Protein AF-A0AAV1TP26-F1 (afdb_monomer_lite)

Foldseek 3Di:
DDDPDDQVNVLVVVLVPDDPDPLSVVSVVDDDPGNVVNVVSSVVVVVVVVVCVVCVVPPPPPPDDPPDDPDPDPDDDPPPDDDDDDDDDPDDPPPDDDD

Secondary structure (DSSP, 8-state):
-PPPPPHHHHHHHHHHTSPTTHHHHHHTTS--SSHHHHHHHHHHHHHHHHHHHHHHTT--------S-PPPPP--------------------------

Organism: NCBI:txid2874970

pLDDT: mean 74.83, std 19.79, range [37.75, 95.94]

Radius of gyration: 28.44 Å; chains: 1; bounding box: 76×39×66 Å

Structure (mmCIF, N/CA/C/O backbone):
data_AF-A0AAV1TP26-F1
#
_entry.id   AF-A0AAV1TP26-F1
#
loop_
_atom_site.group_PDB
_atom_site.id
_atom_site.type_symbol
_atom_site.label_atom_id
_atom_site.label_alt_id
_atom_site.label_comp_id
_atom_site.label_asym_id
_atom_site.label_entity_id
_atom_site.label_seq_id
_atom_site.pdbx_PDB_ins_code
_atom_site.Cartn_x
_atom_site.Cartn_y
_atom_site.Cartn_z
_atom_site.occupancy
_atom_site.B_iso_or_equiv
_atom_site.auth_seq_id
_atom_site.auth_comp_id
_atom_site.auth_asym_id
_atom_site.auth_atom_id
_atom_site.pdbx_PDB_model_num
ATOM 1 N N . MET A 1 1 ? 26.550 -8.682 -18.224 1.00 64.25 1 MET A N 1
ATOM 2 C CA . MET A 1 1 ? 25.686 -7.496 -18.365 1.00 64.25 1 MET A CA 1
ATOM 3 C C . MET A 1 1 ? 24.372 -7.925 -17.764 1.00 64.25 1 MET A C 1
ATOM 5 O O . MET A 1 1 ? 23.841 -8.922 -18.225 1.00 64.25 1 MET A O 1
ATOM 9 N N . GLU A 1 2 ? 23.987 -7.335 -16.642 1.00 79.44 2 GLU A N 1
ATOM 10 C CA . GLU A 1 2 ? 22.751 -7.709 -15.956 1.00 79.44 2 GLU A CA 1
ATOM 11 C C . GLU A 1 2 ? 21.619 -6.932 -16.618 1.00 79.44 2 GLU A C 1
ATOM 13 O O . GLU A 1 2 ? 21.714 -5.709 -16.757 1.00 79.44 2 GLU A O 1
ATOM 18 N N . ASP A 1 3 ? 20.624 -7.652 -17.129 1.00 80.25 3 ASP A N 1
ATOM 19 C CA . ASP A 1 3 ? 19.466 -7.024 -17.747 1.00 80.25 3 ASP A CA 1
ATOM 20 C C . ASP A 1 3 ? 18.722 -6.196 -16.689 1.00 80.25 3 ASP A C 1
ATOM 22 O O . ASP A 1 3 ? 18.616 -6.619 -15.532 1.00 80.25 3 ASP A O 1
ATOM 26 N N . PRO A 1 4 ? 18.227 -4.998 -17.042 1.00 85.44 4 PRO A N 1
ATOM 27 C CA . PRO A 1 4 ? 17.508 -4.164 -16.093 1.00 85.44 4 PRO A CA 1
ATOM 28 C C . PRO A 1 4 ? 16.269 -4.909 -15.584 1.00 85.44 4 PRO A C 1
ATOM 30 O O . PRO A 1 4 ? 15.474 -5.417 -16.374 1.00 85.44 4 PRO A O 1
ATOM 33 N N . VAL A 1 5 ? 16.109 -4.962 -14.259 1.00 89.12 5 VAL A N 1
ATOM 34 C CA . VAL A 1 5 ? 14.973 -5.631 -13.612 1.00 89.12 5 VAL A CA 1
ATOM 35 C C . VAL A 1 5 ? 13.667 -5.004 -14.095 1.00 89.12 5 VAL A C 1
ATOM 37 O O . VAL A 1 5 ? 13.504 -3.781 -14.080 1.00 89.12 5 VAL A O 1
ATOM 40 N N . ASP A 1 6 ? 12.732 -5.852 -14.515 1.00 92.06 6 ASP A N 1
ATOM 41 C CA . ASP A 1 6 ? 11.431 -5.414 -14.998 1.00 92.06 6 ASP A CA 1
ATOM 42 C C . ASP A 1 6 ? 10.637 -4.656 -13.914 1.00 92.06 6 ASP A C 1
ATOM 44 O O . ASP A 1 6 ? 10.671 -4.985 -12.724 1.00 92.06 6 ASP A O 1
ATOM 48 N N . LYS A 1 7 ? 9.876 -3.641 -14.334 1.00 91.94 7 LYS A N 1
ATOM 49 C CA . LYS A 1 7 ? 9.123 -2.760 -13.428 1.00 91.94 7 LYS A CA 1
ATOM 50 C C . LYS A 1 7 ? 8.073 -3.527 -12.632 1.00 91.94 7 LYS A C 1
ATOM 52 O O . LYS A 1 7 ? 7.930 -3.276 -11.437 1.00 91.94 7 LYS A O 1
ATOM 57 N N . HIS A 1 8 ? 7.369 -4.471 -13.261 1.00 92.69 8 HIS A N 1
ATOM 58 C CA . HIS A 1 8 ? 6.381 -5.286 -12.551 1.00 92.69 8 HIS A CA 1
ATOM 59 C C . HIS A 1 8 ? 7.045 -6.186 -11.515 1.00 92.69 8 HIS A C 1
ATOM 61 O O . HIS A 1 8 ? 6.496 -6.382 -10.431 1.00 92.69 8 HIS A O 1
ATOM 67 N N . THR A 1 9 ? 8.251 -6.674 -11.809 1.00 94.00 9 THR A N 1
ATOM 68 C CA . THR A 1 9 ? 9.042 -7.453 -10.852 1.00 94.00 9 THR A CA 1
ATOM 69 C C . THR A 1 9 ? 9.439 -6.603 -9.644 1.00 94.00 9 THR A C 1
ATOM 71 O O . THR A 1 9 ? 9.271 -7.053 -8.513 1.00 94.00 9 THR A O 1
ATOM 74 N N . LEU A 1 10 ? 9.881 -5.357 -9.851 1.00 94.69 10 LEU A N 1
ATOM 75 C CA . LEU A 1 10 ? 10.213 -4.434 -8.755 1.00 94.69 10 LEU A CA 1
ATOM 76 C C . LEU A 1 10 ? 9.003 -4.120 -7.863 1.00 94.69 10 LEU A C 1
ATOM 78 O O . LEU A 1 10 ? 9.115 -4.162 -6.639 1.00 94.69 10 LEU A O 1
ATOM 82 N N . ILE A 1 11 ? 7.845 -3.839 -8.467 1.00 95.25 11 ILE A N 1
ATOM 83 C CA . ILE A 1 11 ? 6.595 -3.571 -7.736 1.00 95.25 11 ILE A CA 1
ATOM 84 C C . ILE A 1 11 ? 6.160 -4.811 -6.953 1.00 95.25 11 ILE A C 1
ATOM 86 O O . ILE A 1 11 ? 5.853 -4.717 -5.767 1.00 95.25 11 ILE A O 1
ATOM 90 N N . SER A 1 12 ? 6.188 -5.981 -7.595 1.00 94.00 12 SER A N 1
ATOM 91 C CA . SER A 1 12 ? 5.844 -7.247 -6.946 1.00 94.00 12 SER 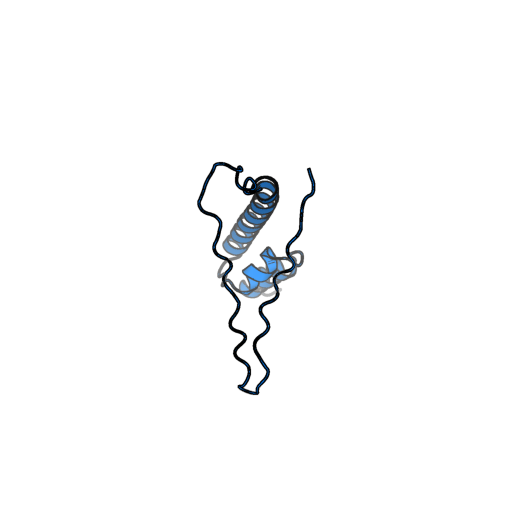A CA 1
ATOM 92 C C . SER A 1 12 ? 6.759 -7.503 -5.755 1.00 94.00 12 SER A C 1
ATOM 94 O O . SER A 1 12 ? 6.279 -7.801 -4.667 1.00 94.00 12 SER A O 1
ATOM 96 N N . PHE A 1 13 ? 8.072 -7.330 -5.923 1.00 95.38 13 PHE A N 1
ATOM 97 C CA . PHE A 1 13 ? 9.046 -7.524 -4.852 1.00 95.38 13 PHE A CA 1
ATOM 98 C C . PHE A 1 13 ? 8.807 -6.577 -3.671 1.00 95.38 13 PHE A C 1
ATOM 100 O O . PHE A 1 13 ? 8.862 -7.012 -2.522 1.00 95.38 13 PHE A O 1
ATOM 107 N N . PHE A 1 14 ? 8.478 -5.310 -3.946 1.00 95.06 14 PHE A N 1
ATOM 108 C CA . PHE A 1 14 ? 8.085 -4.356 -2.911 1.00 95.06 14 PHE A CA 1
ATOM 109 C C . PHE A 1 14 ? 6.858 -4.842 -2.127 1.00 95.06 14 PHE A C 1
ATOM 111 O O . PHE A 1 14 ? 6.930 -4.940 -0.904 1.00 95.06 14 PHE A O 1
ATOM 118 N N . ILE A 1 15 ? 5.772 -5.221 -2.815 1.00 95.19 15 ILE A N 1
ATOM 119 C CA . ILE A 1 15 ? 4.533 -5.708 -2.179 1.00 95.19 15 ILE A CA 1
ATOM 120 C C . ILE A 1 15 ? 4.793 -6.996 -1.382 1.00 95.19 15 ILE A C 1
ATOM 122 O O . ILE A 1 15 ? 4.320 -7.139 -0.254 1.00 95.19 15 ILE A O 1
ATOM 126 N N . TYR A 1 16 ? 5.585 -7.926 -1.923 1.00 94.88 16 TYR A N 1
ATOM 127 C CA . TYR A 1 16 ? 5.967 -9.154 -1.220 1.00 94.88 16 TYR A CA 1
ATOM 128 C C . TYR A 1 16 ? 6.796 -8.882 0.038 1.00 94.88 16 TYR A C 1
ATOM 130 O O . TYR A 1 16 ? 6.644 -9.615 1.017 1.00 94.88 16 TYR A O 1
ATOM 138 N N . GLY A 1 17 ? 7.625 -7.834 0.022 1.00 94.69 17 GLY A N 1
ATOM 139 C CA . GLY A 1 17 ? 8.425 -7.384 1.160 1.00 94.69 17 GLY A CA 1
ATOM 140 C C . GLY A 1 17 ? 7.626 -6.701 2.274 1.00 94.69 17 GLY A C 1
ATOM 141 O O . GLY A 1 17 ? 8.171 -6.492 3.358 1.00 94.69 17 GLY A O 1
ATOM 142 N N . LEU A 1 18 ? 6.349 -6.374 2.048 1.00 93.81 18 LEU A N 1
ATOM 143 C CA . LEU A 1 18 ? 5.478 -5.834 3.090 1.00 93.81 18 LEU A CA 1
ATOM 144 C C . LEU A 1 18 ? 5.082 -6.909 4.106 1.00 93.81 18 LEU A C 1
ATOM 146 O O . LEU A 1 18 ? 4.934 -8.095 3.784 1.00 93.81 18 LEU A O 1
ATOM 150 N N . VAL A 1 19 ? 4.857 -6.458 5.341 1.00 93.56 19 VAL A N 1
ATOM 151 C CA . VAL A 1 19 ? 4.290 -7.282 6.413 1.00 93.56 19 VAL A CA 1
ATOM 152 C C . VAL A 1 19 ? 2.882 -7.724 6.013 1.00 93.56 19 VAL A C 1
ATOM 154 O O . VAL A 1 19 ? 2.103 -6.939 5.469 1.00 93.56 19 VAL A O 1
ATOM 157 N N . ASP A 1 20 ? 2.553 -8.987 6.282 1.00 92.94 20 ASP A N 1
ATOM 158 C CA . ASP A 1 20 ? 1.217 -9.518 6.020 1.00 92.94 20 ASP A CA 1
ATOM 159 C C . ASP A 1 20 ? 0.167 -8.739 6.823 1.00 92.94 20 ASP A C 1
ATOM 161 O O . ASP A 1 20 ? 0.248 -8.608 8.045 1.00 92.94 20 ASP A O 1
ATOM 165 N N . GLY A 1 21 ? -0.820 -8.191 6.119 1.00 91.25 21 GLY A N 1
ATOM 166 C CA . GLY A 1 21 ? -1.821 -7.310 6.703 1.00 91.25 21 GLY A CA 1
ATOM 167 C C . GLY A 1 21 ? -2.737 -6.686 5.651 1.00 91.25 21 GLY A C 1
ATOM 168 O O . GLY A 1 21 ? -2.663 -7.049 4.469 1.00 91.25 21 GLY A O 1
ATOM 169 N N . PRO A 1 22 ? -3.607 -5.745 6.060 1.00 90.81 22 PRO A N 1
ATOM 170 C CA . PRO A 1 22 ? -4.571 -5.130 5.155 1.00 90.81 22 PRO A CA 1
ATOM 171 C C . PRO A 1 22 ? -3.876 -4.386 4.012 1.00 90.81 22 PRO A C 1
ATOM 173 O O . PRO A 1 22 ? -4.261 -4.583 2.869 1.00 90.81 22 PRO A O 1
ATOM 176 N N . VAL A 1 23 ? -2.784 -3.656 4.289 1.00 93.88 23 VAL A N 1
ATOM 177 C CA . VAL A 1 23 ? -2.005 -2.945 3.256 1.00 93.88 23 VAL A CA 1
ATOM 178 C C . VAL A 1 23 ? -1.548 -3.893 2.154 1.00 93.88 23 VAL A C 1
ATOM 180 O O . VAL A 1 23 ? -1.888 -3.699 0.992 1.00 93.88 23 VAL A O 1
ATOM 183 N N . LYS A 1 24 ? -0.848 -4.974 2.515 1.00 94.62 24 LYS A N 1
ATOM 184 C CA . LYS A 1 24 ? -0.383 -5.977 1.552 1.00 94.62 24 LYS A CA 1
ATOM 185 C C . LYS A 1 24 ? -1.543 -6.616 0.782 1.00 94.62 24 LYS A C 1
ATOM 187 O O . LYS A 1 24 ? -1.448 -6.802 -0.425 1.00 94.62 24 LYS A O 1
ATOM 192 N N . THR A 1 25 ? -2.650 -6.914 1.465 1.00 93.50 25 THR A N 1
ATOM 193 C CA . THR A 1 25 ? -3.842 -7.521 0.849 1.00 93.50 25 THR A CA 1
ATOM 194 C C . THR A 1 25 ? -4.488 -6.589 -0.175 1.00 93.50 25 THR A C 1
ATOM 196 O O . THR A 1 25 ? -4.812 -7.032 -1.275 1.00 93.50 25 THR A O 1
ATOM 199 N N . TYR A 1 26 ? -4.639 -5.304 0.151 1.00 91.56 26 TYR A N 1
ATOM 200 C CA . TYR A 1 26 ? -5.190 -4.306 -0.765 1.00 91.56 26 TYR A CA 1
ATOM 201 C C . TYR A 1 26 ? -4.262 -4.058 -1.953 1.00 91.56 26 TYR A C 1
ATOM 203 O O . TYR A 1 26 ? -4.726 -3.956 -3.084 1.00 91.56 26 TYR A O 1
ATOM 211 N N . MET A 1 27 ? -2.947 -4.063 -1.735 1.00 92.62 27 MET A N 1
ATOM 212 C CA . MET A 1 27 ? -1.987 -3.883 -2.822 1.00 92.62 27 MET A CA 1
ATOM 213 C C . MET A 1 27 ? -1.936 -5.047 -3.821 1.00 92.62 27 MET A C 1
ATOM 215 O O . MET A 1 27 ? -1.510 -4.838 -4.949 1.00 92.62 27 MET A O 1
ATOM 219 N N . PHE A 1 28 ? -2.380 -6.252 -3.446 1.00 91.81 28 PHE A N 1
ATOM 220 C CA . PHE A 1 28 ? -2.560 -7.362 -4.395 1.00 91.81 28 PHE A CA 1
ATOM 221 C C . PHE A 1 28 ? -3.839 -7.251 -5.236 1.00 91.81 28 PHE A C 1
ATOM 223 O O . PHE A 1 28 ? -3.972 -7.968 -6.225 1.00 91.81 28 PHE A O 1
ATOM 230 N N . GLN A 1 29 ? -4.790 -6.406 -4.830 1.00 92.94 29 GLN A N 1
ATOM 231 C CA . GLN A 1 29 ? -6.038 -6.172 -5.563 1.00 92.94 29 GLN A CA 1
ATOM 232 C C . GLN A 1 29 ? -5.933 -4.970 -6.506 1.00 92.94 29 GLN A C 1
ATOM 234 O O . GLN A 1 29 ? -6.601 -4.940 -7.536 1.00 92.94 29 GLN A O 1
ATOM 239 N N . GLU A 1 30 ? -5.116 -3.984 -6.145 1.00 90.38 30 GLU A N 1
ATOM 240 C CA . GLU A 1 30 ? -4.932 -2.749 -6.899 1.00 90.38 30 GLU A CA 1
ATOM 241 C C . GLU A 1 30 ? -3.835 -2.907 -7.971 1.00 90.38 30 GLU A C 1
ATOM 243 O O . GLU A 1 30 ? -2.732 -3.380 -7.691 1.00 90.38 30 GLU A O 1
ATOM 248 N N . ASP A 1 31 ? -4.101 -2.454 -9.201 1.00 89.19 31 ASP A N 1
ATOM 249 C CA . ASP A 1 31 ? -3.106 -2.462 -10.278 1.00 89.19 31 ASP A CA 1
ATOM 250 C C . ASP A 1 31 ? -2.184 -1.230 -10.202 1.00 89.19 31 ASP A C 1
ATOM 252 O O . ASP A 1 31 ? -2.584 -0.075 -10.419 1.00 89.19 31 ASP A O 1
ATOM 256 N N . PHE A 1 32 ? -0.895 -1.475 -9.945 1.00 92.94 32 PHE A N 1
ATOM 257 C CA . PHE A 1 32 ? 0.147 -0.447 -9.952 1.00 92.94 32 PHE A CA 1
ATOM 258 C C . PHE A 1 32 ? 1.036 -0.560 -11.191 1.00 92.94 32 PHE A C 1
ATOM 260 O O . PHE A 1 32 ? 1.645 -1.591 -11.462 1.00 92.94 32 PHE A O 1
ATOM 267 N N . HIS A 1 33 ? 1.175 0.550 -11.916 1.00 92.69 33 HIS A N 1
ATOM 268 C CA . HIS A 1 33 ? 2.064 0.649 -13.082 1.00 92.69 33 HIS A CA 1
ATOM 269 C C . HIS A 1 33 ? 3.417 1.299 -12.760 1.00 92.69 33 HIS A C 1
ATOM 271 O O . HIS A 1 33 ? 4.315 1.319 -13.604 1.00 92.69 33 HIS A O 1
ATOM 277 N N . THR A 1 34 ? 3.575 1.853 -11.554 1.00 94.31 34 THR A N 1
ATOM 278 C CA . THR A 1 34 ? 4.811 2.495 -11.100 1.00 94.31 34 THR A CA 1
ATOM 279 C C . THR A 1 34 ? 5.107 2.141 -9.649 1.00 94.31 34 THR A C 1
ATOM 281 O O . THR A 1 34 ? 4.199 1.979 -8.833 1.00 94.31 34 THR A O 1
ATOM 284 N N . LEU A 1 35 ? 6.399 2.053 -9.328 1.00 95.00 35 LEU A N 1
ATOM 285 C CA . LEU A 1 35 ? 6.855 1.790 -7.965 1.00 95.00 35 LEU A CA 1
ATOM 286 C C . LEU A 1 35 ? 6.501 2.947 -7.023 1.00 95.00 35 LEU A C 1
ATOM 288 O O . LEU A 1 35 ? 6.047 2.712 -5.913 1.00 95.00 35 LEU A O 1
ATOM 292 N N . GLU A 1 36 ? 6.621 4.191 -7.486 1.00 95.94 36 GLU A N 1
ATOM 293 C CA . GLU A 1 36 ? 6.273 5.383 -6.701 1.00 95.94 36 GLU A CA 1
ATOM 294 C C . GLU A 1 36 ? 4.806 5.374 -6.250 1.00 95.94 36 GLU A C 1
ATOM 296 O O . GLU A 1 36 ? 4.517 5.674 -5.094 1.00 95.94 36 GLU A O 1
ATOM 301 N N . LYS A 1 37 ? 3.879 4.969 -7.133 1.00 95.06 37 LYS A N 1
ATOM 302 C CA . LYS A 1 37 ? 2.455 4.865 -6.789 1.00 95.06 37 LYS A CA 1
ATOM 303 C C . LYS A 1 37 ? 2.215 3.762 -5.758 1.00 95.06 37 LYS A C 1
ATOM 305 O O . LYS A 1 37 ? 1.423 3.966 -4.845 1.00 95.06 37 LYS A O 1
ATOM 310 N N . ALA A 1 38 ? 2.906 2.627 -5.885 1.00 94.62 38 ALA A N 1
ATOM 311 C CA . ALA A 1 38 ? 2.825 1.542 -4.912 1.00 94.62 38 ALA A CA 1
ATOM 312 C C . ALA A 1 38 ? 3.322 1.996 -3.525 1.00 94.62 38 ALA A C 1
ATOM 314 O O . ALA A 1 38 ? 2.640 1.770 -2.529 1.00 94.62 38 ALA A O 1
ATOM 315 N N . ILE A 1 39 ? 4.455 2.702 -3.452 1.00 95.38 39 ILE A N 1
ATOM 316 C CA . ILE A 1 39 ? 4.987 3.232 -2.184 1.00 95.38 39 ILE A CA 1
ATOM 317 C C . ILE A 1 39 ? 4.016 4.243 -1.560 1.00 95.38 39 ILE A C 1
ATOM 319 O O . ILE A 1 39 ? 3.649 4.094 -0.398 1.00 95.38 39 ILE A O 1
ATOM 323 N N . ALA A 1 40 ? 3.554 5.232 -2.332 1.00 95.62 40 ALA A N 1
ATOM 324 C CA . ALA A 1 40 ? 2.641 6.259 -1.828 1.00 95.62 40 ALA A CA 1
ATOM 325 C C . ALA A 1 40 ? 1.314 5.662 -1.325 1.00 95.62 40 ALA A C 1
ATOM 327 O O . ALA A 1 40 ? 0.791 6.082 -0.294 1.00 95.62 40 ALA A O 1
ATOM 328 N N . TYR A 1 41 ? 0.789 4.653 -2.029 1.00 94.75 41 TYR A N 1
ATOM 329 C CA . TYR A 1 41 ? -0.405 3.931 -1.597 1.00 94.75 41 TYR A CA 1
ATOM 330 C C . TYR A 1 41 ? -0.164 3.180 -0.283 1.00 94.75 41 TYR A C 1
ATOM 332 O O . TYR A 1 41 ? -0.986 3.269 0.627 1.00 94.75 41 TYR A O 1
ATOM 340 N N . ALA A 1 42 ? 0.971 2.483 -0.156 1.00 94.44 42 ALA A N 1
ATOM 341 C CA . ALA A 1 42 ? 1.327 1.774 1.070 1.00 94.44 42 ALA A CA 1
ATOM 342 C C . ALA A 1 42 ? 1.402 2.725 2.277 1.00 94.44 42 ALA A C 1
ATOM 344 O O . ALA A 1 42 ? 0.826 2.425 3.319 1.00 94.44 42 ALA A O 1
ATOM 345 N N . GLU A 1 43 ? 2.048 3.888 2.127 1.00 94.81 43 GLU A N 1
ATOM 346 C CA . GLU A 1 43 ? 2.138 4.911 3.181 1.00 94.81 43 GLU A CA 1
ATOM 347 C C . GLU A 1 43 ? 0.765 5.473 3.577 1.00 94.81 43 GLU A C 1
ATOM 349 O O . GLU A 1 43 ? 0.467 5.624 4.767 1.00 94.81 43 GLU A O 1
ATOM 354 N N . GLN A 1 44 ? -0.086 5.767 2.589 1.00 94.00 44 GLN A N 1
ATOM 355 C CA . GLN A 1 44 ? -1.438 6.269 2.827 1.00 94.00 44 GLN A CA 1
ATOM 356 C C . GLN A 1 44 ? -2.301 5.239 3.566 1.00 94.00 44 GLN A C 1
ATOM 358 O O . G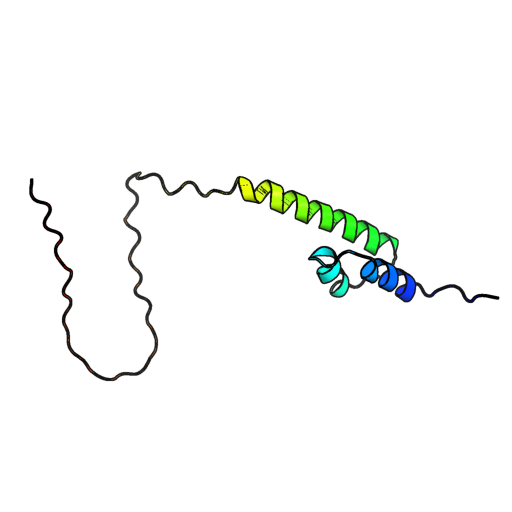LN A 1 44 ? -3.010 5.596 4.512 1.00 94.00 44 GLN A O 1
ATOM 363 N N . GLU A 1 45 ? -2.251 3.975 3.150 1.00 91.88 45 GLU A N 1
ATOM 364 C CA . GLU A 1 45 ? -3.061 2.917 3.748 1.00 91.88 45 GLU A CA 1
ATOM 365 C C . GLU A 1 45 ? -2.587 2.586 5.168 1.00 91.88 45 GLU A C 1
ATOM 367 O O . GLU A 1 45 ? -3.405 2.473 6.083 1.00 91.88 45 GLU A O 1
ATOM 372 N N . ASP A 1 46 ? -1.273 2.545 5.402 1.00 92.06 46 ASP A N 1
ATOM 373 C CA . ASP A 1 46 ? -0.706 2.401 6.748 1.00 92.06 46 ASP A CA 1
ATOM 374 C C . ASP A 1 46 ? -1.182 3.524 7.679 1.00 92.06 46 ASP A C 1
ATOM 376 O O . ASP A 1 46 ? -1.530 3.283 8.842 1.00 92.06 46 ASP A O 1
ATOM 380 N N . PHE A 1 47 ? -1.226 4.761 7.176 1.00 91.88 47 PHE A N 1
ATOM 381 C CA . PHE A 1 47 ? -1.756 5.892 7.930 1.00 91.88 47 PHE A CA 1
ATOM 382 C C . PHE A 1 47 ? -3.254 5.734 8.218 1.00 91.88 47 PHE A C 1
ATOM 384 O O . PHE A 1 47 ? -3.672 5.899 9.368 1.00 91.88 47 PHE A O 1
ATOM 391 N 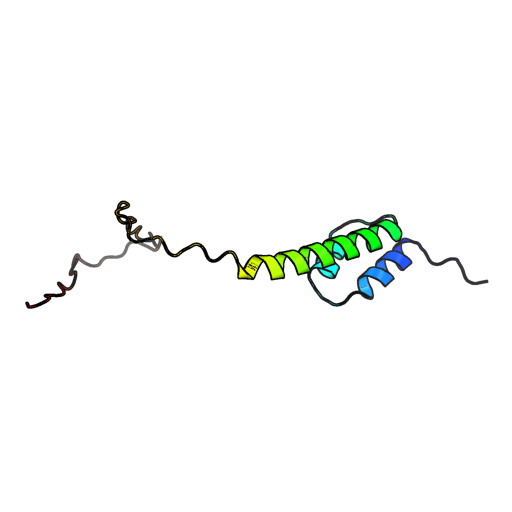N . SER A 1 48 ? -4.049 5.366 7.210 1.00 89.31 48 SER A N 1
ATOM 392 C CA . SER A 1 48 ? -5.490 5.111 7.336 1.00 89.31 48 SER A CA 1
ATOM 393 C C . SER A 1 48 ? -5.784 4.066 8.417 1.00 89.31 48 SER A C 1
ATOM 395 O O . SER A 1 48 ? -6.587 4.302 9.327 1.00 89.31 48 SER A O 1
ATOM 397 N N . LEU A 1 49 ? -5.057 2.945 8.403 1.00 88.56 49 LEU A N 1
ATOM 398 C CA . LEU A 1 49 ? -5.203 1.877 9.391 1.00 88.56 49 LEU A CA 1
ATOM 399 C C . LEU A 1 49 ? -4.888 2.363 10.805 1.00 88.56 49 LEU A C 1
ATOM 401 O O . LEU A 1 49 ? -5.691 2.151 11.719 1.00 88.56 49 LEU A O 1
ATOM 405 N N . ARG A 1 50 ? -3.766 3.065 10.989 1.00 88.88 50 ARG A N 1
ATOM 406 C CA . ARG A 1 50 ? -3.384 3.641 12.291 1.00 88.88 50 ARG A CA 1
ATOM 407 C C . ARG A 1 50 ? -4.437 4.626 12.797 1.00 88.88 50 ARG A C 1
ATOM 409 O O . ARG A 1 50 ? -4.772 4.615 13.983 1.00 88.88 50 ARG A O 1
ATOM 416 N N . GLN A 1 51 ? -4.995 5.443 11.907 1.00 85.88 51 GLN A N 1
ATOM 417 C CA . GLN A 1 51 ? -6.036 6.403 12.257 1.00 85.88 51 GLN A CA 1
ATOM 418 C C . GLN A 1 51 ? -7.354 5.706 12.625 1.00 85.88 51 GLN A C 1
ATOM 420 O O . GLN A 1 51 ? -7.999 6.088 13.601 1.00 85.88 51 GLN A O 1
ATOM 425 N N . SER A 1 52 ? -7.744 4.659 11.893 1.00 82.44 52 SER A N 1
ATOM 426 C CA . SER A 1 52 ? -8.950 3.876 12.187 1.00 82.44 52 SER A CA 1
ATOM 427 C C . SER A 1 52 ? -8.873 3.208 13.565 1.00 82.44 52 SER A C 1
ATOM 429 O O . SER A 1 52 ? -9.828 3.273 14.340 1.00 82.44 52 SER A O 1
ATOM 431 N N . GLN A 1 53 ? -7.707 2.660 13.920 1.00 80.69 53 GLN A N 1
ATOM 432 C CA . GLN A 1 53 ? -7.472 2.058 15.230 1.00 80.69 53 GLN A CA 1
ATOM 433 C C . GLN A 1 53 ? -7.577 3.106 16.340 1.00 80.69 53 GLN A C 1
ATOM 435 O O . GLN A 1 53 ? -8.290 2.883 17.320 1.00 80.69 53 GLN A O 1
ATOM 440 N N . ALA A 1 54 ? -6.958 4.276 16.157 1.00 76.00 54 ALA A N 1
ATOM 441 C CA . ALA A 1 54 ? -7.045 5.379 17.113 1.00 76.00 54 ALA A CA 1
ATOM 442 C C . ALA A 1 54 ? -8.483 5.911 17.288 1.00 76.00 54 ALA A C 1
ATOM 444 O O . ALA A 1 54 ? -8.901 6.221 18.404 1.00 76.00 54 ALA A O 1
ATOM 445 N N . ASN A 1 55 ? -9.265 5.977 16.208 1.00 63.47 55 ASN A N 1
ATOM 446 C CA . ASN A 1 55 ? -10.644 6.475 16.238 1.00 63.47 55 ASN A CA 1
ATOM 447 C C . ASN A 1 55 ? -11.659 5.444 16.767 1.00 63.47 55 ASN A C 1
ATOM 449 O O . ASN A 1 55 ? -12.708 5.835 17.286 1.00 63.47 55 ASN A O 1
ATOM 453 N N . SER A 1 56 ? -11.354 4.143 16.695 1.00 59.25 56 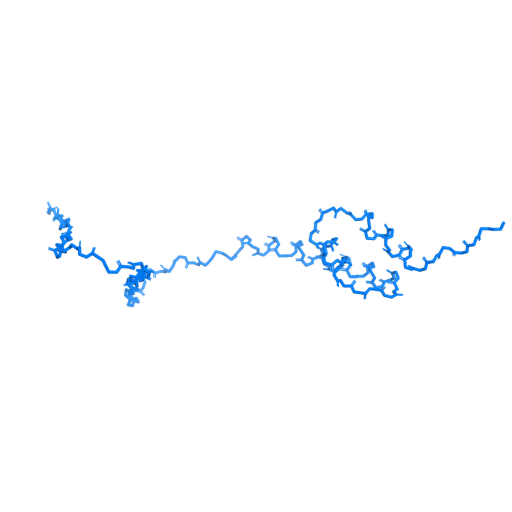SER A N 1
ATOM 454 C CA . SER A 1 56 ? -12.234 3.079 17.206 1.00 59.25 56 SER A CA 1
ATOM 455 C C . SER A 1 56 ? -12.445 3.145 18.725 1.00 59.25 56 SER A C 1
ATOM 457 O O . SER A 1 56 ? -13.523 2.810 19.211 1.00 59.25 56 SER A O 1
ATOM 459 N N . SER A 1 57 ? -11.466 3.670 19.473 1.00 58.62 57 SER A N 1
ATOM 460 C CA . SER A 1 57 ? -11.547 3.818 20.933 1.00 58.62 57 SER A CA 1
ATOM 461 C C . SER A 1 57 ? -12.619 4.817 21.392 1.00 58.62 57 SER A C 1
ATOM 463 O O . SER A 1 57 ? -13.010 4.781 22.558 1.00 58.62 57 SER A O 1
ATOM 465 N N . ASN A 1 58 ? -13.089 5.710 20.512 1.00 56.94 58 ASN A N 1
ATOM 466 C CA . ASN A 1 58 ? -13.974 6.822 20.883 1.00 56.94 58 ASN A CA 1
ATOM 467 C C . ASN A 1 58 ? -15.390 6.710 20.304 1.00 56.94 58 ASN A C 1
ATOM 469 O O . ASN A 1 58 ? -16.286 7.421 20.758 1.00 56.94 58 ASN A O 1
ATOM 473 N N . TYR A 1 59 ? -15.635 5.790 19.367 1.00 59.56 59 TYR A N 1
ATOM 474 C CA . TYR A 1 59 ? -16.995 5.423 18.968 1.00 59.56 59 TYR A CA 1
ATOM 475 C C . TYR A 1 59 ? -17.579 4.427 19.972 1.00 59.56 59 TYR A C 1
ATOM 477 O O . TYR A 1 59 ? -17.906 3.288 19.654 1.00 59.56 59 TYR A O 1
ATOM 485 N N . HIS A 1 60 ? -17.747 4.876 21.213 1.00 62.78 60 HIS A N 1
ATOM 486 C CA . HIS A 1 60 ? -18.752 4.275 22.069 1.00 62.78 60 HIS A CA 1
ATOM 487 C C . HIS A 1 60 ? -20.062 4.988 21.722 1.00 62.78 60 HIS A C 1
ATOM 489 O O . HIS A 1 60 ? -20.237 6.134 22.145 1.00 62.78 60 HIS A O 1
ATOM 495 N N . PRO A 1 61 ? -20.993 4.389 20.947 1.00 59.09 61 PRO A N 1
ATOM 496 C CA . PRO A 1 61 ? -22.342 4.924 20.912 1.00 59.09 61 PRO A CA 1
ATOM 497 C C . PRO A 1 61 ? -22.781 4.986 22.369 1.00 59.09 61 PRO A C 1
ATOM 499 O O . PRO A 1 61 ? -22.748 3.974 23.082 1.00 59.09 61 PRO A O 1
ATOM 502 N N . THR A 1 62 ? -23.070 6.196 22.843 1.00 60.16 62 THR A N 1
ATOM 503 C CA . THR A 1 62 ? -23.607 6.396 24.178 1.00 60.16 62 THR A CA 1
ATOM 504 C C . THR A 1 62 ? -24.814 5.483 24.265 1.00 60.16 62 THR A C 1
ATOM 506 O O . THR A 1 62 ? -25.770 5.604 23.496 1.00 60.16 62 THR A O 1
ATOM 509 N N . ARG A 1 63 ? -24.723 4.476 25.140 1.00 59.12 63 ARG A N 1
ATOM 510 C CA . ARG A 1 63 ? -25.849 3.612 25.473 1.00 59.12 63 ARG A CA 1
ATOM 511 C C . ARG A 1 63 ? -27.009 4.554 25.746 1.00 59.12 63 ARG A C 1
ATOM 513 O O . ARG A 1 63 ? -26.908 5.361 26.669 1.00 59.12 63 ARG A O 1
ATOM 520 N N . ARG A 1 64 ? -28.017 4.502 24.868 1.00 59.50 64 ARG A N 1
ATOM 521 C CA . ARG A 1 64 ? -29.188 5.382 24.836 1.00 59.50 64 ARG A CA 1
ATOM 522 C C . ARG A 1 64 ? -29.517 5.851 26.250 1.00 59.50 64 ARG A C 1
ATOM 524 O O . ARG A 1 64 ? -29.811 5.025 27.118 1.00 59.50 64 ARG A O 1
ATOM 531 N N . GLN A 1 65 ? -29.416 7.158 26.491 1.00 61.38 65 GLN A N 1
ATOM 532 C CA . GLN A 1 65 ? -29.944 7.742 27.716 1.00 61.38 65 GLN A CA 1
ATOM 533 C C . GLN A 1 65 ? -31.398 7.271 27.860 1.00 61.38 65 GLN A C 1
ATOM 535 O O . GLN A 1 65 ? -32.127 7.194 26.871 1.00 61.38 65 GLN A O 1
ATOM 540 N N . LYS A 1 66 ? -31.818 6.931 29.085 1.00 59.50 66 LYS A N 1
ATOM 541 C CA . LYS A 1 66 ? -33.204 6.567 29.434 1.00 59.50 66 LYS A CA 1
ATOM 542 C C . LYS A 1 66 ? -34.152 7.774 29.318 1.00 59.50 66 LYS A C 1
ATOM 544 O O . LYS A 1 66 ? -34.967 8.021 30.197 1.00 59.50 66 LYS A O 1
ATOM 549 N N . THR A 1 67 ? -34.028 8.582 28.276 1.00 59.34 67 THR A N 1
ATOM 550 C CA . THR A 1 67 ? -34.927 9.692 27.989 1.00 59.34 67 THR A CA 1
ATOM 551 C C . THR A 1 67 ? -36.039 9.160 27.105 1.00 59.34 67 THR A C 1
ATOM 553 O O . THR A 1 67 ? -35.921 9.240 25.889 1.00 59.34 67 THR A O 1
ATOM 556 N N . GLY A 1 68 ? -37.053 8.552 27.734 1.00 61.12 68 GLY A N 1
ATOM 557 C CA . GLY A 1 68 ? -38.460 8.507 27.296 1.00 61.12 68 GLY A CA 1
ATOM 558 C C . GLY A 1 68 ? -38.793 8.255 25.820 1.00 61.12 68 GLY A C 1
ATOM 559 O O . GLY A 1 68 ? -39.880 8.626 25.393 1.00 61.12 68 GLY A O 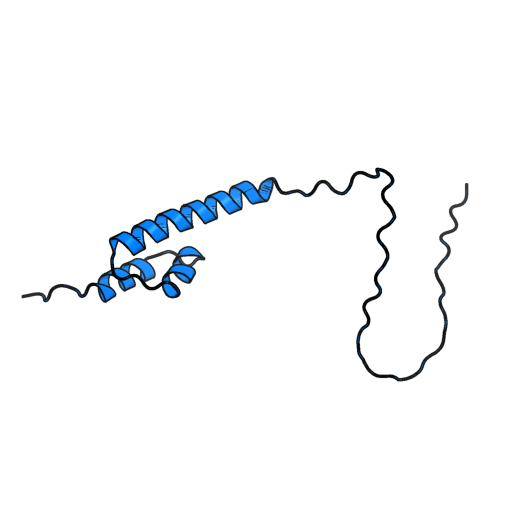1
ATOM 560 N N . GLY A 1 69 ? -37.885 7.692 25.027 1.00 72.06 69 GLY A N 1
ATOM 561 C CA . GLY A 1 69 ? -38.138 7.316 23.644 1.00 72.06 69 GLY A CA 1
ATOM 562 C C . GLY A 1 69 ? -38.982 6.045 23.612 1.00 72.06 69 GLY A C 1
ATOM 563 O O . GLY A 1 69 ? -38.845 5.226 24.524 1.00 72.06 69 GLY A O 1
ATOM 564 N N . PRO A 1 70 ? -39.852 5.876 22.600 1.00 74.00 70 PRO A N 1
ATOM 565 C CA . PRO A 1 70 ? -40.705 4.701 22.504 1.00 74.00 70 PRO A CA 1
ATOM 566 C C . PRO A 1 70 ? -39.854 3.431 22.570 1.00 74.00 70 PRO A C 1
ATOM 568 O O . PRO A 1 70 ? -38.789 3.347 21.948 1.00 74.00 70 PRO A O 1
ATOM 571 N N . GLU A 1 71 ? -40.311 2.486 23.389 1.00 76.31 71 GLU A N 1
ATOM 572 C CA . GLU A 1 71 ? -39.670 1.192 23.584 1.00 76.31 71 GLU A CA 1
ATOM 573 C C . GLU A 1 71 ? -39.434 0.541 22.211 1.00 76.31 71 GLU A C 1
ATOM 575 O O . GLU A 1 71 ? -40.344 0.538 21.374 1.00 76.31 71 GLU A O 1
ATOM 580 N N . PRO A 1 72 ? -38.206 0.078 21.911 1.00 73.50 72 PRO A N 1
ATOM 581 C CA . PRO A 1 72 ? -37.950 -0.602 20.653 1.00 73.50 72 PRO A CA 1
ATOM 582 C C . PRO A 1 72 ? -38.861 -1.827 20.568 1.00 73.50 72 PRO A C 1
ATOM 584 O O . PRO A 1 72 ? -38.917 -2.626 21.494 1.00 73.50 72 PRO A O 1
ATOM 587 N N . MET A 1 73 ? -39.581 -1.952 19.457 1.00 77.81 73 MET A N 1
ATOM 588 C CA . MET A 1 73 ? -40.444 -3.102 19.215 1.00 77.81 73 MET A CA 1
ATOM 589 C C . MET A 1 73 ? -39.597 -4.373 19.115 1.00 77.81 73 MET A C 1
ATOM 591 O O . MET A 1 73 ? -38.657 -4.422 18.317 1.00 77.81 73 MET A O 1
ATOM 595 N N . ASP A 1 74 ? -39.961 -5.404 19.877 1.00 76.38 74 ASP A N 1
ATOM 596 C CA . ASP A 1 74 ? -39.391 -6.740 19.727 1.00 76.38 74 ASP A CA 1
ATOM 597 C C . ASP A 1 74 ? -39.832 -7.320 18.378 1.00 76.38 74 ASP A C 1
ATOM 599 O O . ASP A 1 74 ? -40.986 -7.708 18.177 1.00 76.38 74 ASP A O 1
ATOM 603 N N . VAL A 1 75 ? -38.911 -7.342 17.415 1.00 71.94 75 VAL A N 1
ATOM 604 C CA . VAL A 1 75 ? -39.121 -8.003 16.127 1.00 71.94 75 VAL A CA 1
ATOM 605 C C . VAL A 1 75 ? -38.780 -9.482 16.280 1.00 71.94 75 VAL A C 1
ATOM 607 O O . VAL A 1 75 ? -37.619 -9.869 16.392 1.00 71.94 75 VAL A O 1
ATOM 610 N N . CYS A 1 76 ? -39.807 -10.328 16.319 1.00 65.00 76 CYS A N 1
ATOM 611 C CA . CYS A 1 76 ? -39.630 -11.775 16.298 1.00 65.00 76 CYS A CA 1
ATOM 612 C C . CYS A 1 76 ? -38.986 -12.184 14.963 1.00 65.00 76 CYS A C 1
ATOM 614 O O . CYS A 1 76 ? -39.504 -11.843 13.897 1.00 65.00 76 CYS A O 1
ATOM 616 N N . TYR A 1 77 ? -37.874 -12.923 15.011 1.00 58.09 77 TYR A N 1
ATOM 617 C CA . TYR A 1 77 ? -37.299 -13.541 13.818 1.00 58.09 77 TYR A CA 1
ATOM 618 C C . TYR A 1 77 ? -38.278 -14.587 13.281 1.00 58.09 77 TYR A C 1
ATOM 620 O O . TYR A 1 77 ? -38.663 -15.514 13.992 1.00 58.09 77 TYR A O 1
ATOM 628 N N . VAL A 1 78 ? -38.689 -14.432 12.023 1.00 53.59 78 VAL A N 1
ATOM 629 C CA . VAL A 1 78 ? -39.406 -15.484 11.303 1.00 53.59 78 VAL A CA 1
ATOM 630 C C . VAL A 1 78 ? -38.352 -16.462 10.809 1.00 53.59 78 VAL A C 1
ATOM 632 O O . VAL A 1 78 ? -37.761 -16.276 9.745 1.00 53.59 78 VAL A O 1
ATOM 635 N N . GLU A 1 79 ? -38.076 -17.483 11.610 1.00 53.41 79 GLU A N 1
ATOM 636 C CA . GLU A 1 79 ? -37.313 -18.631 11.143 1.00 53.41 79 GLU A CA 1
ATOM 637 C C . GLU A 1 79 ? -38.205 -19.374 10.144 1.00 53.41 79 GLU A C 1
ATOM 639 O O . GLU A 1 79 ? -39.268 -19.899 10.479 1.00 53.41 79 GLU A O 1
ATOM 644 N N . SER A 1 80 ? -37.838 -19.291 8.866 1.00 53.03 80 SER A N 1
ATOM 645 C CA . SER A 1 80 ? -38.578 -19.931 7.783 1.00 53.03 80 SER A CA 1
ATOM 646 C C . SER A 1 80 ? -38.237 -21.412 7.757 1.00 53.03 80 SER A C 1
ATOM 648 O O . SER A 1 80 ? -37.542 -21.867 6.856 1.00 53.03 80 SER A O 1
ATOM 650 N N . GLU A 1 81 ? -38.736 -22.169 8.729 1.00 46.66 81 GLU A N 1
ATOM 651 C CA . GLU A 1 81 ? -38.729 -23.623 8.648 1.00 46.66 81 GLU A CA 1
ATOM 652 C C . GLU A 1 81 ? -40.128 -24.179 8.910 1.00 46.66 81 GLU A C 1
ATOM 654 O O . GLU A 1 81 ? -40.659 -24.161 10.013 1.00 46.66 81 GLU A O 1
ATOM 659 N N . ASN A 1 82 ? -40.708 -24.668 7.814 1.00 40.91 82 ASN A N 1
ATOM 660 C CA . ASN A 1 82 ? -41.493 -25.892 7.744 1.00 40.91 82 ASN A CA 1
ATOM 661 C C . ASN A 1 82 ? -42.671 -26.029 8.733 1.00 40.91 82 ASN A C 1
ATOM 663 O O . ASN A 1 82 ? -42.524 -26.358 9.907 1.00 40.91 82 ASN A O 1
ATOM 667 N N . TYR A 1 83 ? -43.889 -25.874 8.210 1.00 48.91 83 TYR A N 1
ATOM 668 C CA . TYR A 1 83 ? -45.126 -26.162 8.930 1.00 48.91 83 TYR A CA 1
ATOM 669 C C . TYR A 1 83 ? -45.163 -27.612 9.436 1.00 48.91 83 TYR A C 1
ATOM 671 O O . TYR A 1 83 ? -45.501 -28.537 8.694 1.00 48.91 83 TYR A O 1
ATOM 679 N N . HIS A 1 84 ? -44.948 -27.803 10.736 1.00 40.50 84 HIS A N 1
ATOM 680 C CA . HIS A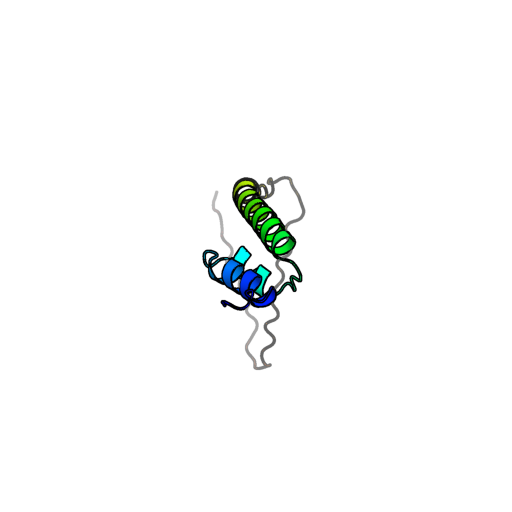 1 84 ? -45.590 -28.899 11.449 1.00 40.50 84 HIS A CA 1
ATOM 681 C C . HIS A 1 84 ? -45.851 -28.549 12.915 1.00 40.50 84 HIS A C 1
ATOM 683 O O . HIS A 1 84 ? -44.972 -28.617 13.761 1.00 40.50 84 HIS A O 1
ATOM 689 N N . SER A 1 85 ? -47.110 -28.174 13.171 1.00 44.75 85 SER A N 1
ATOM 690 C CA . SER A 1 85 ? -47.891 -28.492 14.371 1.00 44.75 85 SER A CA 1
ATOM 691 C C . SER A 1 85 ? -47.153 -28.487 15.715 1.00 44.75 85 SER A C 1
ATOM 693 O O . SER A 1 85 ? -46.529 -29.485 16.047 1.00 44.75 85 SER A O 1
ATOM 695 N N . LEU A 1 86 ? -47.413 -27.488 16.569 1.00 41.12 86 LEU A N 1
ATOM 696 C CA . LEU A 1 86 ? -47.864 -27.720 17.954 1.00 41.12 86 LEU A CA 1
ATOM 697 C C . LEU A 1 86 ? -48.198 -26.396 18.667 1.00 41.12 86 LEU A C 1
ATOM 699 O O . LEU A 1 86 ? -47.337 -25.634 19.083 1.00 41.12 86 LEU A O 1
ATOM 703 N N . SER A 1 87 ? -49.504 -26.182 18.824 1.00 40.50 87 SER A N 1
ATOM 704 C CA . SER A 1 87 ? -50.158 -25.724 20.054 1.00 40.50 87 SER A CA 1
ATOM 705 C C . SER A 1 87 ? -49.633 -24.469 20.762 1.00 40.50 87 SER A C 1
ATOM 707 O O . SER A 1 87 ? -48.735 -24.509 21.596 1.00 40.50 87 SER A O 1
ATOM 709 N N . HIS A 1 88 ? -50.380 -23.382 20.555 1.00 47.75 88 HIS A N 1
ATOM 710 C CA . HIS A 1 88 ? -50.659 -22.313 21.518 1.00 47.75 88 HIS A CA 1
ATOM 711 C C . HIS A 1 88 ? -50.326 -22.636 22.988 1.00 47.75 88 HIS A C 1
ATOM 713 O O . HIS A 1 88 ? -51.132 -23.276 23.667 1.00 47.75 88 HIS A O 1
ATOM 719 N N . LYS A 1 89 ? -49.250 -22.045 23.519 1.00 43.22 89 LYS A N 1
ATOM 720 C CA . LYS A 1 89 ? -49.179 -21.539 24.901 1.00 43.22 89 LYS A CA 1
ATOM 721 C C . LYS A 1 89 ? -48.212 -20.350 24.967 1.00 43.22 89 LYS A C 1
ATOM 723 O O . LYS A 1 89 ? -47.040 -20.498 25.284 1.00 43.22 89 LYS A O 1
ATOM 728 N N . LEU A 1 90 ? -48.731 -19.151 24.697 1.00 48.09 90 LEU A N 1
ATOM 729 C CA . LEU A 1 90 ? -48.110 -17.907 25.157 1.00 48.09 90 LEU A CA 1
ATOM 730 C C . LEU A 1 90 ? -48.212 -17.888 26.687 1.00 48.09 90 LEU A C 1
ATOM 732 O O . LEU A 1 90 ? -49.269 -17.575 27.234 1.00 48.09 90 LEU A O 1
ATOM 736 N N . THR A 1 91 ? -47.147 -18.278 27.383 1.00 45.38 91 THR A N 1
ATOM 737 C CA . THR A 1 91 ? -47.027 -18.057 28.829 1.00 45.38 91 THR A CA 1
ATOM 738 C C . THR A 1 91 ? -45.837 -17.136 29.052 1.00 45.38 91 THR A C 1
ATOM 740 O O . THR A 1 91 ? -44.695 -17.585 29.103 1.00 45.38 91 THR A O 1
ATOM 743 N N . CYS A 1 92 ? -46.092 -15.834 29.151 1.00 37.75 92 CYS A N 1
ATOM 744 C CA . CYS A 1 92 ? -45.121 -14.915 29.732 1.00 37.75 92 CYS A CA 1
ATOM 745 C C . CYS A 1 92 ? -45.097 -15.171 31.249 1.00 37.75 92 CYS A C 1
ATOM 747 O O . CYS A 1 92 ? -46.157 -15.066 31.878 1.00 37.75 92 CYS A O 1
ATOM 749 N N . PRO A 1 93 ? -43.953 -15.505 31.870 1.00 42.56 93 PRO A N 1
ATOM 750 C CA . PRO A 1 93 ? -43.875 -15.544 33.322 1.00 42.56 93 PRO A CA 1
ATOM 751 C C . PRO A 1 93 ? -44.046 -14.117 33.860 1.00 42.56 93 PRO A C 1
ATOM 753 O O . PRO A 1 93 ? -43.224 -13.237 33.607 1.00 42.56 93 PRO A O 1
ATOM 756 N N . GLN A 1 94 ? -45.136 -13.873 34.592 1.00 48.81 94 GLN A N 1
ATOM 757 C CA . GLN A 1 94 ? -45.309 -12.633 35.343 1.00 48.81 94 GLN A CA 1
ATOM 758 C C . GLN A 1 94 ? -44.277 -12.594 36.474 1.00 48.81 94 GLN A C 1
ATOM 760 O O . GLN A 1 94 ? -44.431 -13.274 37.490 1.00 48.81 94 GLN A O 1
ATOM 765 N N . HIS A 1 95 ? -43.236 -11.773 36.328 1.00 43.75 95 HIS A N 1
ATOM 766 C CA . HIS A 1 95 ? -42.415 -11.376 37.466 1.00 43.75 95 HIS A CA 1
ATOM 767 C C . HIS A 1 95 ? -43.238 -10.449 38.369 1.00 43.75 95 HIS A C 1
ATOM 769 O O . HIS A 1 95 ? -43.359 -9.246 38.144 1.00 43.75 95 HIS A O 1
ATOM 775 N N . ARG A 1 96 ? -43.838 -11.050 39.398 1.00 40.19 96 ARG A N 1
ATOM 776 C CA . ARG A 1 96 ? -44.484 -10.375 40.522 1.00 40.19 96 ARG A CA 1
ATOM 777 C C . ARG A 1 96 ? -43.402 -9.747 41.403 1.00 40.19 96 ARG A C 1
ATOM 779 O O . ARG A 1 96 ? -42.727 -10.458 42.140 1.00 40.19 96 ARG A O 1
ATOM 786 N N . ILE A 1 97 ? -43.244 -8.430 41.333 1.00 43.00 97 ILE A N 1
ATOM 787 C CA . ILE A 1 97 ? -42.460 -7.662 42.307 1.00 43.00 97 ILE A CA 1
ATOM 788 C C . ILE A 1 97 ? -43.405 -7.348 43.473 1.00 43.00 97 ILE A C 1
ATOM 790 O O . ILE A 1 97 ? -44.391 -6.633 43.302 1.00 43.00 97 ILE A O 1
ATOM 794 N N . THR A 1 98 ? -43.164 -7.956 44.632 1.00 49.03 98 THR A N 1
ATOM 795 C CA . THR A 1 98 ? -43.828 -7.599 45.893 1.00 49.03 98 THR A CA 1
ATOM 796 C C . THR A 1 98 ? -43.188 -6.340 46.478 1.00 49.03 98 THR A C 1
ATOM 798 O O . THR A 1 98 ? -41.977 -6.165 46.357 1.00 49.03 98 THR A O 1
ATOM 801 N N . SER A 1 99 ? -44.040 -5.486 47.056 1.00 51.91 99 SER A N 1
ATOM 802 C CA . SER A 1 99 ? -43.726 -4.194 47.685 1.00 51.91 99 SER A CA 1
ATOM 803 C C . SER A 1 99 ? -42.804 -4.290 48.895 1.00 51.91 99 SER A C 1
ATOM 805 O O . SER A 1 99 ? -42.761 -5.369 49.525 1.00 51.91 99 SER A O 1
#

Sequence (99 aa):
MEDPVDKHTLISFFIYGLVDGPVKTYMFQEDFHTLEKAIAYAEQEDFSLRQSQANSSNYHPTRRQKTGGPEPMDVCYVESENYHSLSHKLTCPQHRITS